Protein AF-A0A2T2VTD1-F1 (afdb_monomer_lite)

Foldseek 3Di:
DVVVVVVVVVVVPPDPPDDPDDDDDDDDDFFAFDPVDVPDPQTAHDPRSLVQLVVVCVVCVVPDDPDDDFPPGNRGVSSRD

pLDDT: mean 90.76, std 11.05, range [62.22, 98.56]

Secondary structure (DSSP, 8-state):
-HHHHHHHHHHHT----PPPPPP--------PBP-S-SS-SS--B-HHHHHHHHHHHHHTTT---S-----SSHHHHHHH-

Radius of gyration: 25.57 Å; chains: 1; bounding box: 47×27×73 Å

Structure (mmCIF, N/CA/C/O backbone):
data_AF-A0A2T2VTD1-F1
#
_entry.id   AF-A0A2T2VTD1-F1
#
loop_
_atom_site.group_PDB
_atom_site.id
_atom_site.type_symbol
_atom_site.label_atom_id
_atom_site.label_alt_id
_atom_site.label_comp_id
_atom_site.label_asym_id
_atom_site.label_entity_id
_atom_site.label_seq_id
_atom_site.pdbx_PDB_ins_code
_atom_site.Cartn_x
_atom_site.Cartn_y
_atom_site.Cartn_z
_atom_site.occupancy
_atom_site.B_iso_or_equiv
_atom_site.auth_seq_id
_atom_site.auth_comp_id
_atom_site.auth_asym_id
_atom_site.auth_atom_id
_atom_site.pdbx_PDB_model_num
ATOM 1 N N . MET A 1 1 ? -30.494 12.291 55.704 1.00 62.22 1 MET A N 1
ATOM 2 C CA . MET A 1 1 ? -31.001 12.309 54.311 1.00 62.22 1 MET A CA 1
ATOM 3 C C . MET A 1 1 ? -30.106 13.089 53.349 1.00 62.22 1 MET A C 1
ATOM 5 O O . MET A 1 1 ? -29.696 12.509 52.359 1.00 62.22 1 MET A O 1
ATOM 9 N N . LYS A 1 2 ? -29.710 14.339 53.645 1.00 68.94 2 LYS A N 1
ATOM 10 C CA . LYS A 1 2 ? -28.847 15.155 52.755 1.00 68.94 2 LYS A CA 1
ATOM 11 C C . LYS A 1 2 ? -27.506 14.492 52.376 1.00 68.94 2 LYS A C 1
ATOM 13 O O . LYS A 1 2 ? -27.108 14.546 51.224 1.00 68.94 2 LYS A O 1
ATOM 18 N N . LYS A 1 3 ? -26.857 13.792 53.317 1.00 70.50 3 LYS A N 1
ATOM 19 C CA . LYS A 1 3 ? -25.609 13.039 53.063 1.00 70.50 3 LYS A CA 1
ATOM 20 C C . LYS A 1 3 ? -25.792 11.865 52.086 1.00 70.50 3 LYS A C 1
ATOM 22 O O . LYS A 1 3 ? -24.882 11.571 51.327 1.00 70.50 3 LYS A O 1
ATOM 27 N N . LEU A 1 4 ? -26.970 11.234 52.081 1.00 79.25 4 LEU A N 1
ATOM 28 C CA . LEU A 1 4 ? -27.286 10.117 51.183 1.00 79.25 4 LEU A CA 1
ATOM 29 C C . LEU A 1 4 ? -27.477 10.605 49.738 1.00 79.25 4 LEU A C 1
ATOM 31 O O . LEU A 1 4 ? -27.053 9.944 48.800 1.00 79.25 4 LEU A O 1
ATOM 35 N N . VAL A 1 5 ? -28.057 11.801 49.577 1.00 84.00 5 VAL A N 1
ATOM 36 C CA . VAL A 1 5 ? -28.228 12.463 48.273 1.00 84.00 5 VAL A CA 1
ATOM 37 C C . VAL A 1 5 ? -26.872 12.789 47.647 1.00 84.00 5 VAL A C 1
ATOM 39 O O . VAL A 1 5 ? -26.667 12.524 46.470 1.00 84.00 5 VAL A O 1
ATOM 42 N N . VAL A 1 6 ? -25.919 13.290 48.439 1.00 82.38 6 VAL A N 1
ATOM 43 C CA . VAL A 1 6 ? -24.558 13.591 47.958 1.00 82.38 6 VAL A CA 1
ATOM 44 C C . VAL A 1 6 ? -23.841 12.329 47.462 1.00 82.38 6 VAL A C 1
ATOM 46 O O . VAL A 1 6 ? -23.188 12.369 46.424 1.00 82.38 6 VAL A O 1
ATOM 49 N N . VAL A 1 7 ? -24.007 11.198 48.155 1.00 81.12 7 VAL A N 1
ATOM 50 C CA . VAL A 1 7 ? -23.436 9.905 47.735 1.00 81.12 7 VAL A CA 1
ATOM 51 C C . VAL A 1 7 ? -24.057 9.417 46.422 1.00 81.12 7 VAL A C 1
ATOM 53 O O . VAL A 1 7 ? -23.334 8.976 45.534 1.00 81.12 7 VAL A O 1
ATOM 56 N N . PHE A 1 8 ? -25.376 9.552 46.261 1.00 77.44 8 PHE A N 1
ATOM 57 C CA . PHE A 1 8 ? -26.061 9.193 45.015 1.00 77.44 8 PHE A CA 1
ATOM 58 C C . PHE A 1 8 ? -25.633 10.063 43.823 1.00 77.44 8 PHE A C 1
ATOM 60 O O . PHE A 1 8 ? -25.465 9.543 42.723 1.00 77.44 8 PHE A O 1
ATOM 67 N N . VAL A 1 9 ? -25.407 11.362 44.043 1.00 80.81 9 VAL A N 1
ATOM 68 C CA . VAL A 1 9 ? -24.895 12.281 43.011 1.00 80.81 9 VAL A CA 1
ATOM 69 C C . VAL A 1 9 ? -23.467 11.910 42.607 1.00 80.81 9 VAL A C 1
ATOM 71 O O . VAL A 1 9 ? -23.171 11.849 41.419 1.00 80.81 9 VAL A O 1
ATOM 74 N N . LEU A 1 10 ? -22.598 11.589 43.570 1.00 76.38 10 LEU A N 1
ATOM 75 C CA . LEU A 1 10 ? -21.225 11.153 43.288 1.00 76.38 10 LEU A CA 1
ATOM 76 C C . LEU A 1 10 ? -21.175 9.847 42.482 1.00 76.38 10 LEU A C 1
ATOM 78 O O . LEU A 1 10 ? -20.361 9.735 41.572 1.00 76.38 10 LEU A O 1
ATOM 82 N N . LEU A 1 11 ? -22.070 8.894 42.762 1.00 71.81 11 LEU A N 1
ATOM 83 C CA . LEU A 1 11 ? -22.190 7.648 41.994 1.00 71.81 11 LEU A CA 1
ATOM 84 C C . LEU A 1 11 ? -22.647 7.895 40.546 1.00 71.81 11 LEU A C 1
ATOM 86 O O . LEU A 1 11 ? -22.068 7.313 39.631 1.00 71.81 11 LEU A O 1
ATOM 90 N N . PHE A 1 12 ? -23.609 8.799 40.324 1.00 68.19 12 PHE A N 1
ATOM 91 C CA . PHE A 1 12 ? -24.068 9.179 38.979 1.00 68.19 12 PHE A CA 1
ATOM 92 C C . PHE A 1 12 ? -23.055 10.029 38.191 1.00 68.19 12 PHE A C 1
ATOM 94 O O . PHE A 1 12 ? -23.074 10.008 36.963 1.00 68.19 12 PHE A O 1
ATOM 101 N N . CYS A 1 13 ? -22.154 10.747 38.869 1.00 68.00 13 CYS A N 1
ATOM 102 C CA . CYS A 1 13 ? -21.079 11.530 38.248 1.00 68.00 13 CYS A CA 1
ATOM 103 C C . CYS A 1 13 ? -19.835 10.706 37.877 1.00 68.00 13 CYS A C 1
ATOM 105 O O . CYS A 1 13 ? -18.825 11.283 37.473 1.00 68.00 13 CYS A O 1
ATOM 107 N N . SER A 1 14 ? -19.879 9.377 37.993 1.00 65.56 14 SER A N 1
ATOM 108 C CA . SER A 1 14 ? -18.814 8.506 37.491 1.00 65.56 14 SER A CA 1
ATOM 109 C C . SER A 1 14 ? -18.838 8.537 35.958 1.00 65.56 14 SER A C 1
ATOM 111 O O 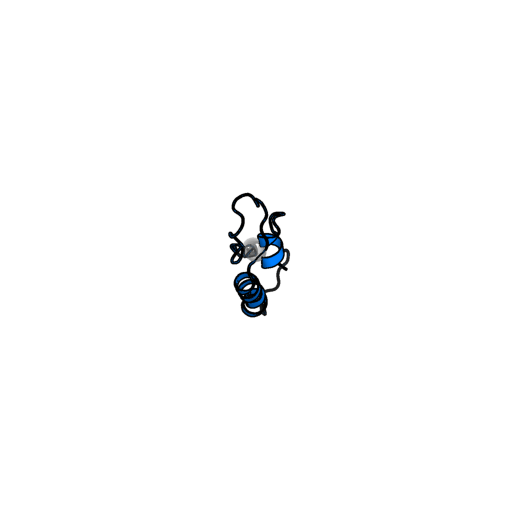. SER A 1 14 ? -19.567 7.784 35.317 1.00 65.56 14 SER A O 1
ATOM 113 N N . PHE A 1 15 ? -18.098 9.475 35.368 1.00 66.31 15 PHE A N 1
ATOM 114 C CA . PHE A 1 15 ? -17.964 9.627 33.923 1.00 66.31 15 PHE A CA 1
ATOM 115 C C . PHE A 1 15 ? -17.463 8.319 33.301 1.00 66.31 15 PHE A C 1
ATOM 117 O O . PHE A 1 15 ? -16.388 7.827 33.647 1.00 66.31 15 PHE A O 1
ATOM 124 N N . ASN A 1 16 ? -18.233 7.774 32.357 1.00 66.00 16 ASN A N 1
ATOM 125 C CA . ASN A 1 16 ? -17.756 6.727 31.461 1.00 66.00 16 ASN A CA 1
ATOM 126 C C . ASN A 1 16 ? -16.621 7.322 30.618 1.00 66.00 16 ASN A C 1
ATOM 128 O O . ASN A 1 16 ? -16.865 8.089 29.687 1.00 66.00 16 ASN A O 1
ATOM 132 N N . SER A 1 17 ? -15.378 7.019 30.985 1.00 66.62 17 SER A N 1
ATOM 133 C CA . SER A 1 17 ? -14.212 7.347 30.170 1.00 66.62 17 SER A CA 1
ATOM 134 C C . SER A 1 17 ? -14.163 6.344 29.022 1.00 66.62 17 SER A C 1
ATOM 136 O O . SER A 1 17 ? -13.670 5.228 29.184 1.00 66.62 17 SER A O 1
ATOM 138 N N . TYR A 1 18 ? -14.745 6.704 27.878 1.00 68.75 18 TYR A N 1
ATOM 139 C CA . TYR A 1 18 ? -14.554 5.940 26.651 1.00 68.75 18 TYR A CA 1
ATOM 140 C C . TYR A 1 18 ? -13.085 6.082 26.250 1.00 68.75 18 TYR A C 1
ATOM 142 O O . TYR A 1 18 ? -12.602 7.194 26.032 1.00 68.75 18 TYR A O 1
ATOM 150 N N . ALA A 1 19 ? -12.353 4.968 26.206 1.00 70.44 19 ALA A N 1
ATOM 151 C CA . ALA A 1 19 ? -11.030 4.963 25.601 1.00 70.44 19 ALA A CA 1
ATOM 152 C C . ALA A 1 19 ? -11.166 5.448 24.149 1.00 70.44 19 ALA A C 1
ATOM 154 O O . ALA A 1 19 ? -12.088 5.036 23.446 1.00 70.44 19 ALA A O 1
ATOM 155 N N . GLN A 1 20 ? -10.280 6.351 23.729 1.00 79.06 20 GLN A N 1
ATOM 156 C CA . GLN A 1 20 ? -10.256 6.864 22.362 1.00 79.06 20 GLN A CA 1
ATOM 157 C C . GLN A 1 20 ? -10.169 5.693 21.371 1.00 79.06 20 GLN A C 1
ATOM 159 O O . GLN A 1 20 ? -9.366 4.779 21.570 1.00 79.06 20 GLN A O 1
ATOM 164 N N . GLU A 1 21 ? -10.995 5.713 20.322 1.00 83.56 21 GLU A N 1
ATOM 165 C CA . GLU A 1 21 ? -10.957 4.686 19.278 1.00 83.56 21 GLU A CA 1
ATOM 166 C C . GLU A 1 21 ? -9.563 4.630 18.638 1.00 83.56 21 GLU A C 1
ATOM 168 O O . GLU A 1 21 ? -8.945 5.659 18.347 1.00 83.56 21 GLU A O 1
ATOM 173 N N . VAL A 1 22 ? -9.039 3.417 18.451 1.00 90.00 22 VAL A N 1
ATOM 174 C CA . VAL A 1 22 ? -7.702 3.213 17.885 1.00 90.00 22 VAL A CA 1
ATOM 175 C C . VAL A 1 22 ? -7.783 3.315 16.369 1.00 90.00 22 VAL A C 1
ATOM 177 O O . VAL A 1 22 ? -8.394 2.475 15.716 1.00 90.00 22 VAL A O 1
ATOM 180 N N . THR A 1 23 ? -7.106 4.305 15.794 1.00 93.94 23 THR A N 1
ATOM 181 C CA . THR A 1 23 ? -6.904 4.379 14.343 1.00 93.94 23 THR A CA 1
ATOM 182 C C . THR A 1 23 ? -5.608 3.672 13.956 1.00 93.94 23 THR A C 1
ATOM 184 O O . THR A 1 23 ? -4.538 4.001 14.470 1.00 93.94 23 THR A O 1
ATOM 187 N N . THR A 1 24 ? -5.688 2.723 13.022 1.00 96.12 24 THR A N 1
ATOM 188 C CA . THR A 1 24 ? -4.526 1.960 12.546 1.00 96.12 24 THR A CA 1
ATOM 189 C C . THR A 1 24 ? -4.137 2.406 11.142 1.00 96.12 24 THR A C 1
ATOM 191 O O . THR A 1 24 ? -4.969 2.427 10.241 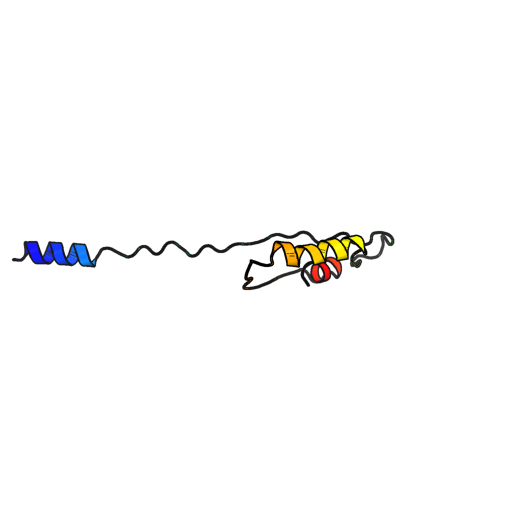1.00 96.12 24 THR A O 1
ATOM 194 N N . TYR A 1 25 ? -2.858 2.728 10.944 1.00 97.06 25 TYR A N 1
ATOM 195 C CA . TYR A 1 25 ? -2.313 3.119 9.644 1.00 97.06 25 TYR A CA 1
ATOM 196 C C . TYR A 1 25 ? -1.293 2.093 9.158 1.00 97.06 25 TYR A C 1
ATOM 198 O O . TYR A 1 25 ? -0.343 1.765 9.870 1.00 97.06 25 TYR A O 1
ATOM 206 N N . TYR A 1 26 ? -1.448 1.641 7.915 1.00 97.00 26 TYR A N 1
ATOM 207 C CA . TYR A 1 26 ? -0.491 0.766 7.244 1.00 97.00 26 TYR A CA 1
ATOM 208 C C . TYR A 1 26 ? 0.295 1.564 6.204 1.00 97.00 26 TYR A C 1
ATOM 210 O O . TYR A 1 26 ? -0.275 2.128 5.272 1.00 97.00 26 TYR A O 1
ATOM 218 N N . LEU A 1 27 ? 1.619 1.611 6.356 1.00 97.44 27 LEU A N 1
ATOM 219 C CA . LEU A 1 27 ? 2.510 2.298 5.423 1.00 97.44 27 LEU A CA 1
ATOM 220 C C . LEU A 1 27 ? 3.188 1.280 4.510 1.00 97.44 27 LEU A C 1
ATOM 222 O O . LEU A 1 27 ? 4.111 0.574 4.914 1.00 97.44 27 LEU A O 1
ATOM 226 N N . VAL A 1 28 ? 2.730 1.224 3.262 1.00 96.69 28 VAL A N 1
ATOM 227 C CA . VAL A 1 28 ? 3.223 0.278 2.259 1.00 96.69 28 VAL A CA 1
ATOM 228 C C . VAL A 1 28 ? 4.066 1.009 1.219 1.00 96.69 28 VAL A C 1
ATOM 230 O O . VAL A 1 28 ? 3.641 1.988 0.605 1.00 96.69 28 VAL A O 1
ATOM 233 N N . ARG A 1 29 ? 5.282 0.514 0.981 1.00 97.38 29 ARG A N 1
ATOM 234 C CA . ARG A 1 29 ? 6.114 0.964 -0.140 1.00 97.38 29 ARG A CA 1
ATOM 235 C C . ARG A 1 29 ? 5.644 0.299 -1.435 1.00 97.38 29 ARG A C 1
ATOM 237 O O . ARG A 1 29 ? 5.330 -0.887 -1.435 1.00 97.38 29 ARG A O 1
ATOM 244 N N . HIS A 1 30 ? 5.690 1.035 -2.548 1.00 97.94 30 HIS A N 1
ATOM 245 C CA . HIS A 1 30 ? 5.417 0.477 -3.876 1.00 97.94 30 HIS A CA 1
ATOM 246 C C . HIS A 1 30 ? 6.257 -0.786 -4.171 1.00 97.94 30 HIS A C 1
ATOM 248 O O . HIS A 1 30 ? 7.403 -0.912 -3.720 1.00 97.94 30 HIS A O 1
ATOM 254 N N . ALA A 1 31 ? 5.708 -1.706 -4.964 1.00 98.31 31 ALA A N 1
ATOM 255 C CA . ALA A 1 31 ? 6.390 -2.928 -5.377 1.00 98.31 31 ALA A CA 1
ATOM 256 C C . ALA A 1 31 ? 7.527 -2.666 -6.399 1.00 98.31 31 ALA A C 1
ATOM 258 O O . ALA A 1 31 ? 7.812 -1.508 -6.725 1.00 98.31 31 ALA A O 1
ATOM 259 N N . GLU A 1 32 ? 8.252 -3.698 -6.859 1.00 98.44 32 GLU A N 1
ATOM 260 C CA . GLU A 1 32 ? 9.325 -3.524 -7.854 1.00 98.44 32 GLU A CA 1
ATOM 261 C C . GLU A 1 32 ? 8.808 -2.778 -9.075 1.00 98.44 32 GLU A C 1
ATOM 263 O O . GLU A 1 32 ? 7.876 -3.224 -9.733 1.00 98.44 32 GLU A O 1
ATOM 268 N N . LYS A 1 33 ? 9.461 -1.662 -9.386 1.00 97.88 33 LYS A N 1
ATOM 269 C CA . LYS A 1 33 ? 9.214 -0.885 -10.597 1.00 97.88 33 LYS A CA 1
ATOM 270 C C . LYS A 1 33 ? 10.234 -1.237 -11.666 1.00 97.88 33 LYS A C 1
ATOM 272 O O . LYS A 1 33 ? 11.381 -1.536 -11.315 1.00 97.88 33 LYS A O 1
ATOM 277 N N . ASP A 1 34 ? 9.858 -1.094 -12.927 1.00 98.06 34 ASP A N 1
ATOM 278 C CA . ASP A 1 34 ? 10.823 -1.167 -14.014 1.00 98.06 34 ASP A CA 1
ATOM 279 C C . ASP A 1 34 ? 11.841 -0.007 -13.915 1.00 98.06 34 ASP A C 1
ATOM 281 O O . ASP A 1 34 ? 11.545 1.121 -13.492 1.00 98.06 34 ASP A O 1
ATOM 285 N N . ARG A 1 35 ? 13.098 -0.325 -14.211 1.00 96.75 35 ARG A N 1
ATOM 286 C CA . ARG A 1 35 ? 14.244 0.592 -14.232 1.00 96.75 35 ARG A CA 1
ATOM 287 C C . ARG A 1 35 ? 15.063 0.458 -15.521 1.00 96.75 35 ARG A C 1
ATOM 289 O O . ARG A 1 35 ? 16.165 1.002 -15.568 1.00 96.75 35 ARG A O 1
ATOM 296 N N . SER A 1 36 ? 14.554 -0.275 -16.514 1.00 97.62 36 SER A N 1
ATOM 297 C CA . SER A 1 36 ? 15.177 -0.472 -17.825 1.00 97.62 36 SER A CA 1
ATOM 298 C C . SER A 1 36 ? 15.430 0.867 -18.528 1.00 97.62 36 SER A C 1
ATOM 300 O O . SER A 1 36 ? 16.550 1.138 -18.960 1.00 97.62 36 SER A O 1
ATOM 302 N N . ASP A 1 37 ? 14.427 1.747 -18.527 1.00 97.06 37 ASP A N 1
ATOM 303 C CA . ASP A 1 37 ? 14.515 3.121 -19.010 1.00 97.06 37 ASP A CA 1
ATOM 304 C C . ASP A 1 37 ? 14.734 4.109 -17.852 1.00 97.06 37 ASP A C 1
ATOM 306 O O . ASP A 1 37 ? 13.869 4.327 -17.000 1.00 97.06 37 ASP A O 1
ATOM 310 N N . LYS A 1 38 ? 15.912 4.743 -17.832 1.00 95.44 38 LYS A N 1
ATOM 311 C CA . LYS A 1 38 ? 16.281 5.754 -16.828 1.00 95.44 38 LYS A CA 1
ATOM 312 C C . LYS A 1 38 ? 15.606 7.110 -17.054 1.00 95.44 38 LYS A C 1
ATOM 314 O O . LYS A 1 38 ? 15.609 7.928 -16.137 1.00 95.44 38 LYS A O 1
ATOM 319 N N . THR A 1 39 ? 15.068 7.360 -18.247 1.00 97.50 39 THR A N 1
ATOM 320 C CA . THR A 1 39 ? 14.362 8.603 -18.591 1.00 97.50 39 THR A CA 1
ATOM 321 C C . THR A 1 39 ? 12.883 8.551 -18.213 1.00 97.50 39 THR A C 1
ATOM 323 O O . THR A 1 39 ? 12.264 9.593 -17.995 1.00 97.50 39 THR A O 1
ATOM 326 N N . ASN A 1 40 ? 12.334 7.346 -18.028 1.00 97.12 40 ASN A N 1
ATOM 327 C CA . ASN A 1 40 ? 10.973 7.155 -17.555 1.00 97.12 40 ASN A CA 1
ATOM 328 C C . ASN A 1 40 ? 10.846 7.505 -16.060 1.00 97.12 40 ASN A C 1
ATOM 330 O O . ASN A 1 40 ? 11.245 6.752 -15.165 1.00 97.12 40 ASN A O 1
ATOM 334 N N . SER A 1 41 ? 10.245 8.661 -15.779 1.00 96.00 41 SER A N 1
ATOM 335 C CA . SER A 1 41 ? 9.981 9.150 -14.421 1.00 96.00 41 SER A CA 1
ATOM 336 C C . SER A 1 41 ? 8.783 8.464 -13.744 1.00 96.00 41 SER A C 1
ATOM 338 O O . SER A 1 41 ? 8.668 8.485 -12.512 1.00 96.00 41 SER A O 1
ATOM 340 N N . ASN A 1 42 ? 7.918 7.799 -14.517 1.00 97.69 42 ASN A N 1
ATOM 341 C CA . ASN A 1 42 ? 6.723 7.110 -14.037 1.00 97.69 42 ASN A CA 1
ATOM 342 C C . ASN A 1 42 ? 6.638 5.660 -14.554 1.00 97.69 42 ASN A C 1
ATOM 344 O O . ASN A 1 42 ? 5.692 5.314 -15.257 1.00 97.69 42 ASN A O 1
ATOM 348 N N . PRO A 1 43 ? 7.611 4.798 -14.212 1.00 98.00 43 PRO A N 1
ATOM 349 C CA . PRO A 1 43 ? 7.615 3.427 -14.692 1.00 98.00 43 PRO A CA 1
ATOM 350 C C . PRO A 1 43 ? 6.527 2.590 -14.0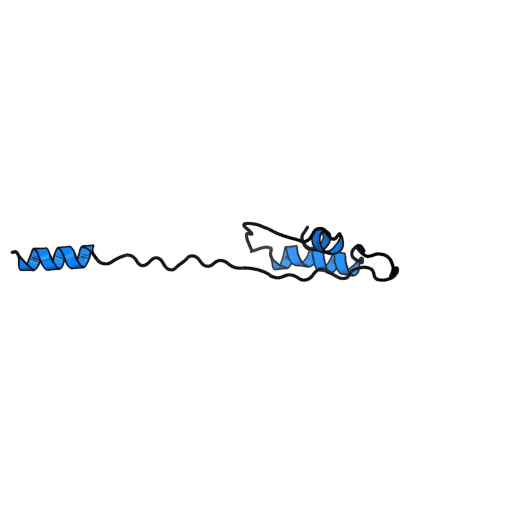18 1.00 98.00 43 PRO A C 1
ATOM 352 O O . PRO A 1 43 ? 6.160 2.828 -12.856 1.00 98.00 43 PRO A O 1
ATOM 355 N N . GLU A 1 44 ? 6.073 1.579 -14.751 1.00 98.38 44 GLU A N 1
ATOM 356 C CA . GLU A 1 44 ? 5.175 0.529 -14.276 1.00 98.38 44 GLU A CA 1
ATOM 357 C C . GLU A 1 44 ? 5.887 -0.437 -13.315 1.00 98.38 44 GLU A C 1
ATOM 359 O O . GLU A 1 44 ? 7.091 -0.316 -13.043 1.00 98.38 44 GLU A O 1
ATOM 364 N N . LEU A 1 45 ? 5.126 -1.372 -12.743 1.00 98.44 45 LEU A N 1
ATOM 365 C CA . LEU A 1 45 ? 5.700 -2.470 -11.973 1.00 98.44 45 LEU A CA 1
ATOM 366 C C . LEU A 1 45 ? 6.335 -3.502 -12.910 1.00 98.44 45 LEU A C 1
ATOM 368 O O . LEU A 1 45 ? 5.949 -3.634 -14.064 1.00 98.44 45 LEU A O 1
ATOM 372 N N . THR A 1 46 ? 7.310 -4.249 -12.401 1.00 98.56 46 THR A N 1
ATOM 373 C CA . THR A 1 46 ? 7.744 -5.485 -13.064 1.00 98.56 46 THR A CA 1
ATOM 374 C C . THR A 1 46 ? 6.753 -6.612 -12.763 1.00 98.56 46 THR A C 1
ATOM 376 O O . THR A 1 46 ? 5.960 -6.506 -11.825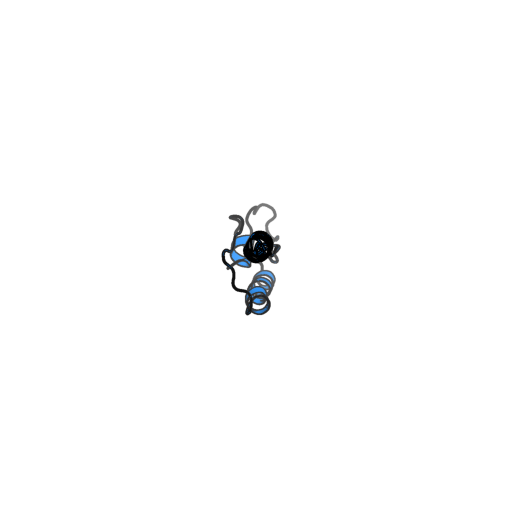 1.00 98.56 46 THR A O 1
ATOM 379 N N . ASP A 1 47 ? 6.846 -7.739 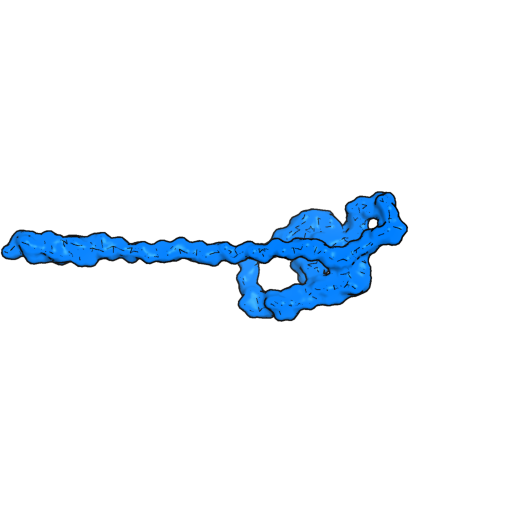-13.471 1.00 98.19 47 ASP A N 1
ATOM 380 C CA . ASP A 1 47 ? 6.020 -8.925 -13.182 1.00 98.19 47 ASP A CA 1
ATOM 381 C C . ASP A 1 47 ? 6.165 -9.397 -11.726 1.00 98.19 47 ASP A C 1
ATOM 383 O O . ASP A 1 47 ? 5.182 -9.704 -11.050 1.00 98.19 47 ASP A O 1
ATOM 387 N N . LEU A 1 48 ? 7.394 -9.380 -11.197 1.00 98.25 48 LEU A N 1
ATOM 388 C CA . LEU A 1 48 ? 7.664 -9.670 -9.785 1.00 98.25 48 LEU A CA 1
ATOM 389 C C . LEU A 1 48 ? 7.015 -8.636 -8.854 1.00 98.25 48 LEU A C 1
ATOM 391 O O . LEU A 1 48 ? 6.509 -8.991 -7.786 1.00 98.25 48 LEU A O 1
ATOM 395 N N . GLY A 1 49 ? 6.999 -7.369 -9.271 1.00 98.38 49 GLY A N 1
ATOM 396 C CA . GLY A 1 49 ? 6.316 -6.293 -8.565 1.00 98.38 49 GLY A CA 1
ATOM 397 C C . GLY A 1 49 ? 4.810 -6.531 -8.487 1.00 98.38 49 GLY A C 1
ATOM 398 O O . GLY A 1 49 ? 4.240 -6.434 -7.401 1.00 98.38 49 GLY A O 1
ATOM 399 N N . HIS A 1 50 ? 4.179 -6.931 -9.592 1.00 98.31 50 HIS A N 1
ATOM 400 C CA . HIS A 1 50 ? 2.766 -7.312 -9.618 1.00 98.31 50 HIS A CA 1
ATOM 401 C C . HIS A 1 50 ? 2.475 -8.520 -8.721 1.00 98.31 50 HIS A C 1
ATOM 403 O O . HIS A 1 50 ? 1.538 -8.484 -7.926 1.00 98.31 50 HIS A O 1
ATOM 409 N N . GLN A 1 51 ? 3.317 -9.556 -8.757 1.00 97.94 51 GLN A N 1
ATOM 410 C CA . GLN A 1 51 ? 3.171 -10.712 -7.868 1.00 97.94 51 GLN A CA 1
ATOM 411 C C . GLN A 1 51 ? 3.312 -10.336 -6.388 1.00 97.94 51 GLN A C 1
ATOM 413 O O . GLN A 1 51 ? 2.611 -10.888 -5.539 1.00 97.94 51 GLN A O 1
ATOM 418 N N . ARG A 1 52 ? 4.202 -9.395 -6.032 1.00 97.69 52 ARG A N 1
ATOM 419 C CA . ARG A 1 52 ? 4.231 -8.876 -4.658 1.00 97.69 52 ARG A CA 1
ATOM 420 C C . ARG A 1 52 ? 2.981 -8.061 -4.342 1.00 97.69 52 ARG A C 1
ATOM 422 O O . ARG A 1 52 ? 2.449 -8.256 -3.256 1.00 97.69 52 ARG A O 1
ATOM 429 N N . ALA A 1 53 ? 2.546 -7.169 -5.228 1.00 97.69 53 ALA A N 1
ATOM 430 C CA . ALA A 1 53 ? 1.360 -6.349 -4.998 1.00 97.69 53 ALA A CA 1
ATOM 431 C C . ALA A 1 53 ? 0.138 -7.224 -4.676 1.00 97.69 53 ALA A C 1
ATOM 433 O O . ALA A 1 53 ? -0.489 -7.030 -3.641 1.00 97.69 53 ALA A O 1
ATOM 434 N N . LEU A 1 54 ? -0.090 -8.284 -5.460 1.00 96.69 54 LEU A N 1
ATOM 435 C CA . LEU A 1 54 ? -1.177 -9.246 -5.239 1.00 96.69 54 LEU A CA 1
ATOM 436 C C . LEU A 1 54 ? -1.106 -9.967 -3.883 1.00 96.69 54 LEU A C 1
ATOM 438 O O . LEU A 1 54 ? -2.138 -10.307 -3.310 1.00 96.69 54 LEU A O 1
ATOM 442 N N . ARG A 1 55 ? 0.094 -10.187 -3.326 1.00 96.69 55 ARG A N 1
ATOM 443 C CA . ARG A 1 55 ? 0.231 -10.809 -1.997 1.00 96.69 55 ARG A CA 1
ATOM 444 C C . ARG A 1 55 ? -0.319 -9.934 -0.872 1.00 96.69 55 ARG A C 1
ATOM 446 O O . ARG A 1 55 ? -0.665 -10.482 0.173 1.00 96.69 55 ARG A O 1
ATOM 453 N N . TRP A 1 56 ? -0.433 -8.615 -1.059 1.00 96.19 56 TRP A N 1
ATOM 454 C CA . TRP A 1 56 ? -1.037 -7.748 -0.046 1.00 96.19 56 TRP A CA 1
ATOM 455 C C . TRP A 1 56 ? -2.504 -8.078 0.202 1.00 96.19 56 TRP A C 1
ATOM 457 O O . TRP A 1 56 ? -2.920 -8.036 1.356 1.00 96.19 56 TRP A O 1
ATOM 467 N N . SER A 1 57 ? -3.252 -8.496 -0.822 1.00 93.06 57 SER A N 1
ATOM 468 C CA . SER A 1 57 ? -4.642 -8.933 -0.653 1.00 93.06 57 SER A CA 1
ATOM 469 C C . SER A 1 57 ? -4.752 -10.109 0.321 1.00 93.06 57 SER A C 1
ATOM 471 O O . SER A 1 57 ? -5.654 -10.131 1.145 1.00 93.06 57 SER A O 1
ATOM 473 N N . SER A 1 58 ? -3.801 -11.049 0.293 1.00 95.44 58 SER A N 1
ATOM 474 C CA . SER A 1 58 ? -3.766 -12.165 1.249 1.00 95.44 58 SER A CA 1
ATOM 475 C C . SER A 1 58 ? -3.330 -11.735 2.652 1.00 95.44 58 SER A C 1
ATOM 477 O O . SER A 1 58 ? -3.838 -12.252 3.639 1.00 95.44 58 SER A O 1
ATOM 479 N N . VAL A 1 59 ? -2.381 -10.799 2.763 1.00 95.94 59 VAL A N 1
ATOM 480 C CA . VAL A 1 59 ? -1.915 -10.286 4.067 1.00 95.94 59 VAL A CA 1
ATOM 481 C C . VAL A 1 59 ? -3.017 -9.500 4.779 1.00 95.94 59 VAL A C 1
ATOM 483 O O . VAL A 1 59 ? -3.145 -9.589 5.998 1.00 95.94 59 VAL A O 1
ATOM 486 N N . PHE A 1 60 ? -3.808 -8.743 4.022 1.00 96.31 60 PHE A N 1
ATOM 487 C CA . PHE A 1 60 ? -4.860 -7.877 4.544 1.00 96.31 60 PHE A CA 1
ATOM 488 C C . PHE A 1 60 ? -6.271 -8.463 4.418 1.00 96.31 60 PHE A C 1
ATOM 490 O O . PHE A 1 60 ? -7.235 -7.735 4.613 1.00 96.31 60 PHE A O 1
ATOM 497 N N . ASP A 1 61 ? -6.399 -9.766 4.159 1.00 96.12 61 ASP A N 1
ATOM 498 C CA . ASP A 1 61 ? -7.686 -10.472 4.027 1.00 96.12 61 ASP A CA 1
ATOM 499 C C . ASP A 1 61 ? -8.629 -10.208 5.218 1.00 96.12 61 ASP A C 1
ATOM 501 O O . ASP A 1 61 ? -9.819 -9.957 5.064 1.00 96.12 61 ASP A O 1
ATOM 505 N N . ASN A 1 62 ? -8.065 -10.142 6.428 1.00 97.06 62 ASN A N 1
ATOM 506 C CA . ASN A 1 62 ? -8.820 -9.912 7.662 1.00 97.06 62 ASN A CA 1
ATOM 507 C C . ASN A 1 62 ? -8.802 -8.448 8.141 1.00 97.06 62 ASN A C 1
ATOM 509 O O . ASN A 1 62 ? -9.110 -8.176 9.302 1.00 97.06 62 ASN A O 1
ATOM 513 N N . VAL A 1 63 ? -8.407 -7.499 7.286 1.00 96.50 63 VAL A N 1
ATOM 514 C CA . VAL A 1 63 ? -8.358 -6.068 7.615 1.00 96.50 63 VAL A CA 1
ATOM 515 C C . VAL A 1 63 ? -9.421 -5.330 6.811 1.00 96.50 63 VAL A C 1
ATOM 517 O O . VAL A 1 63 ? -9.382 -5.288 5.586 1.00 96.50 63 VAL A O 1
ATOM 520 N N . THR A 1 64 ? -10.367 -4.703 7.510 1.00 95.75 64 THR A N 1
ATOM 521 C CA . THR A 1 64 ? -11.308 -3.768 6.883 1.00 95.75 64 THR A CA 1
ATOM 522 C C . THR A 1 64 ? -10.665 -2.388 6.833 1.00 95.75 64 THR A C 1
ATOM 524 O O . THR A 1 64 ? -10.305 -1.841 7.872 1.00 95.75 64 THR A O 1
ATOM 527 N N . PHE A 1 65 ? -10.502 -1.837 5.632 1.00 95.69 65 PHE A N 1
ATOM 528 C CA . PHE A 1 65 ? -9.983 -0.484 5.444 1.00 95.69 65 PHE A CA 1
ATOM 529 C C . PHE A 1 65 ? -11.122 0.507 5.236 1.00 95.69 65 PHE A C 1
ATOM 531 O O . PHE A 1 65 ? -11.948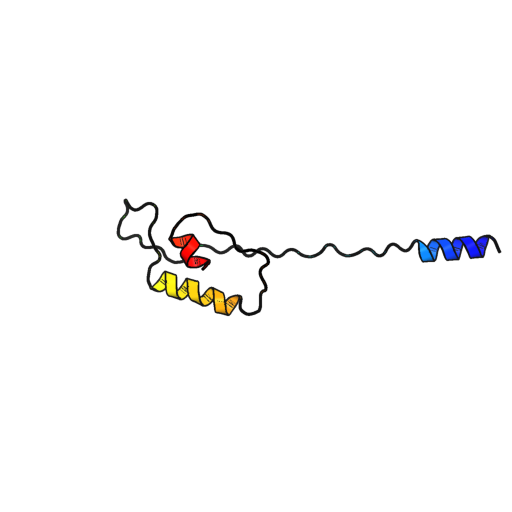 0.317 4.345 1.00 95.69 65 PHE A O 1
ATOM 538 N N . ASP A 1 66 ? -11.101 1.610 5.981 1.00 96.94 66 ASP A N 1
ATOM 539 C CA . ASP A 1 66 ? -11.994 2.747 5.730 1.00 96.94 66 ASP A CA 1
ATOM 540 C C . ASP A 1 66 ? -11.602 3.501 4.451 1.00 96.94 66 ASP A C 1
ATOM 542 O O . ASP A 1 66 ? -12.449 4.038 3.738 1.00 96.94 66 ASP A O 1
ATOM 546 N N . ALA A 1 67 ? -10.299 3.550 4.155 1.00 96.50 67 ALA A N 1
ATOM 547 C CA . ALA A 1 67 ? -9.760 4.197 2.969 1.00 96.50 67 ALA A CA 1
ATOM 548 C C . ALA A 1 67 ? -8.380 3.646 2.583 1.00 96.50 67 ALA A C 1
ATOM 550 O O . ALA A 1 67 ? -7.587 3.240 3.433 1.00 96.50 67 ALA A O 1
ATOM 551 N N . VAL A 1 68 ? -8.072 3.713 1.285 1.00 96.88 68 VAL A N 1
ATOM 552 C CA . VAL A 1 68 ? -6.755 3.396 0.719 1.00 96.88 68 VAL A CA 1
ATOM 553 C C . VAL A 1 68 ? -6.288 4.583 -0.117 1.00 96.88 68 VAL A C 1
ATOM 555 O O . VAL A 1 68 ? -7.006 5.058 -0.995 1.00 96.88 68 VAL A O 1
ATOM 558 N N . TYR A 1 69 ? -5.070 5.056 0.146 1.00 97.31 69 TYR A N 1
ATOM 559 C CA . TYR A 1 69 ? -4.478 6.203 -0.540 1.00 97.31 69 TYR A CA 1
ATOM 560 C C . TYR A 1 69 ? -3.181 5.809 -1.241 1.00 97.31 69 TYR A C 1
ATOM 562 O O . TYR A 1 69 ? -2.400 4.997 -0.746 1.00 97.31 69 TYR A O 1
ATOM 570 N N . SER A 1 70 ? -2.914 6.433 -2.385 1.00 97.69 70 SER A N 1
ATOM 571 C CA . SER A 1 70 ? -1.637 6.318 -3.083 1.00 97.69 70 SER A CA 1
ATOM 572 C C . SER A 1 70 ? -1.284 7.645 -3.752 1.00 97.69 70 SER A C 1
ATOM 574 O O . SER A 1 70 ? -2.132 8.518 -3.924 1.00 97.69 70 SER A O 1
ATOM 576 N N . THR A 1 71 ? -0.015 7.819 -4.114 1.00 97.81 71 THR A N 1
ATOM 577 C CA . THR A 1 71 ? 0.363 8.909 -5.026 1.00 97.81 71 THR A CA 1
ATOM 578 C C . THR A 1 71 ? 0.023 8.520 -6.464 1.00 97.81 71 THR A C 1
ATOM 580 O O . THR A 1 71 ? -0.079 7.335 -6.782 1.00 97.81 71 THR A O 1
ATOM 583 N N . ASN A 1 72 ? -0.074 9.503 -7.359 1.00 97.50 72 ASN A N 1
ATOM 584 C CA . ASN A 1 72 ? -0.518 9.301 -8.745 1.00 97.50 72 ASN A CA 1
ATOM 585 C C . ASN A 1 72 ? 0.533 8.657 -9.681 1.00 97.50 72 ASN A C 1
ATOM 587 O O . ASN A 1 72 ? 0.460 8.821 -10.897 1.00 97.50 72 ASN A O 1
ATOM 591 N N . TYR A 1 73 ? 1.527 7.938 -9.150 1.00 98.12 73 TYR A N 1
ATOM 592 C CA . TYR A 1 73 ? 2.458 7.162 -9.974 1.00 98.12 73 TYR A CA 1
ATOM 593 C C . TYR A 1 73 ? 1.870 5.785 -10.315 1.00 98.12 73 TYR A C 1
ATOM 595 O O . TYR A 1 73 ? 1.219 5.154 -9.481 1.00 98.12 73 TYR A O 1
ATOM 603 N N . LEU A 1 74 ? 2.178 5.264 -11.508 1.00 98.25 74 LEU A N 1
ATOM 604 C CA . LEU A 1 74 ? 1.688 3.960 -11.977 1.00 98.25 74 LEU A CA 1
ATOM 605 C C . LEU A 1 74 ? 2.047 2.847 -10.988 1.00 98.25 74 LEU A C 1
ATOM 607 O O . LEU A 1 74 ? 1.181 2.098 -10.547 1.00 98.25 74 LEU A O 1
ATOM 611 N N . ARG A 1 75 ? 3.307 2.809 -10.540 1.00 98.19 75 ARG A N 1
ATOM 612 C CA . ARG A 1 75 ? 3.795 1.834 -9.550 1.00 98.19 75 ARG A CA 1
ATOM 613 C C . ARG A 1 75 ? 3.070 1.871 -8.199 1.00 98.19 75 ARG A C 1
ATOM 615 O O . ARG A 1 75 ? 2.941 0.830 -7.564 1.00 98.19 75 ARG A O 1
ATOM 622 N N . THR A 1 76 ? 2.648 3.043 -7.716 1.00 98.19 76 THR A N 1
ATOM 623 C CA . THR A 1 76 ? 1.971 3.160 -6.412 1.00 98.19 76 THR A CA 1
ATOM 624 C C . THR A 1 76 ? 0.508 2.777 -6.529 1.00 98.19 76 THR A C 1
ATOM 626 O O . THR A 1 76 ? 0.042 2.002 -5.701 1.00 98.19 76 THR A O 1
ATOM 629 N N . ILE A 1 77 ? -0.169 3.219 -7.594 1.00 98.06 77 ILE A N 1
ATOM 630 C CA . ILE A 1 77 ? -1.545 2.808 -7.901 1.00 98.06 77 ILE A CA 1
ATOM 631 C C . ILE A 1 77 ? -1.606 1.290 -8.091 1.00 98.06 77 ILE A C 1
ATOM 633 O O . ILE A 1 77 ? -2.414 0.630 -7.453 1.00 98.06 77 ILE A O 1
ATOM 637 N N . ALA A 1 78 ? -0.704 0.715 -8.890 1.00 97.81 78 ALA A N 1
ATOM 638 C CA . ALA A 1 78 ? -0.668 -0.724 -9.148 1.00 97.81 78 ALA A CA 1
ATOM 639 C C . ALA A 1 78 ? -0.297 -1.572 -7.918 1.00 97.81 78 ALA A C 1
ATOM 641 O O . ALA A 1 78 ? -0.574 -2.763 -7.909 1.00 97.81 78 ALA A O 1
ATOM 642 N N . THR A 1 79 ? 0.334 -0.987 -6.891 1.00 98.00 79 THR A N 1
ATOM 643 C CA . THR A 1 79 ? 0.595 -1.696 -5.623 1.00 98.00 79 THR A CA 1
ATOM 644 C C . THR A 1 79 ? -0.622 -1.683 -4.696 1.00 98.00 79 THR A C 1
ATOM 646 O O . THR A 1 79 ? -0.769 -2.593 -3.890 1.00 98.00 79 THR A O 1
ATOM 649 N N . ALA A 1 80 ? -1.446 -0.636 -4.772 1.00 96.56 80 ALA A N 1
ATOM 650 C CA . ALA A 1 80 ? -2.586 -0.412 -3.882 1.00 96.56 80 ALA A CA 1
ATOM 651 C C . ALA A 1 80 ? -3.926 -0.923 -4.444 1.00 96.56 80 ALA A C 1
ATOM 653 O O . ALA A 1 80 ? -4.933 -0.854 -3.744 1.00 96.56 80 ALA A O 1
ATOM 654 N N . LYS A 1 81 ? -3.938 -1.360 -5.705 1.00 88.06 81 LYS A N 1
ATOM 655 C CA . LYS A 1 81 ? -5.107 -1.873 -6.421 1.00 88.06 81 LYS A CA 1
ATOM 656 C C . LYS A 1 81 ? -5.254 -3.373 -6.212 1.00 88.06 81 LYS A C 1
ATOM 658 O O . LYS A 1 81 ? -6.415 -3.804 -6.062 1.00 88.06 81 LYS A O 1
#

Sequence (81 aa):
MKKLVVVFVLLFCSFNSYAQEVTTYYLVRHAEKDRSDKTNSNPELTDLGHQRALRWSSVFDNVTFDAVYSTNYLRTIATAK